Protein AF-A0A316XDL2-F1 (afdb_monomer_lite)

Sequence (112 aa):
MHILETMWGSGTSLNSFQMGIRGIIVFIIALLLIRISGRRSFGIRSPLDNIIVILVGAILSRAVVGASPFIPVVSTCLTIVVLHRLMSWIKIKRIFYNTMIDGKKIMVFKDG

Secondary structure (DSSP, 8-state):
-HHHHHHH--SS---HHHHHHHHHHHHHHHHHHHHHH-TTTTSS--HHHHHHHHHHHHHHHHHHHTSS-HHHHHHHHHHHHHHHHHHHHHHHHHHHHHHHHS----------

Structure (mmCIF, N/CA/C/O backbone):
data_AF-A0A316XDL2-F1
#
_entry.id   AF-A0A316XDL2-F1
#
loop_
_atom_site.group_PDB
_atom_site.id
_atom_site.type_symbol
_atom_site.label_atom_id
_atom_site.label_alt_id
_atom_site.label_comp_id
_atom_site.label_asym_id
_atom_site.label_entity_id
_atom_site.label_seq_id
_atom_site.pdbx_PDB_ins_code
_atom_site.Cartn_x
_atom_site.Cartn_y
_atom_site.Cartn_z
_atom_site.occupancy
_atom_site.B_iso_or_equiv
_atom_site.auth_seq_id
_atom_site.auth_comp_id
_atom_site.auth_asym_id
_atom_site.auth_atom_id
_atom_site.pdbx_PDB_model_num
ATOM 1 N N . MET A 1 1 ? 2.004 -11.818 -28.713 1.00 49.81 1 MET A N 1
ATOM 2 C CA . MET A 1 1 ? 2.842 -12.516 -27.712 1.00 49.81 1 MET A CA 1
ATOM 3 C C . MET A 1 1 ? 4.238 -11.888 -27.560 1.00 49.81 1 MET A C 1
ATOM 5 O O . MET A 1 1 ? 4.664 -11.747 -26.431 1.00 49.81 1 MET A O 1
ATOM 9 N N . HIS A 1 2 ? 4.911 -11.404 -28.619 1.00 52.47 2 HIS A N 1
ATOM 10 C CA . HIS A 1 2 ? 6.283 -10.844 -28.526 1.00 52.47 2 HIS A CA 1
ATOM 11 C C . HIS A 1 2 ? 6.435 -9.453 -27.859 1.00 52.47 2 HIS A C 1
ATOM 13 O O . HIS A 1 2 ? 7.463 -9.181 -27.250 1.00 52.47 2 HIS A O 1
ATOM 19 N N . ILE A 1 3 ? 5.431 -8.569 -27.958 1.00 57.12 3 ILE A N 1
ATOM 20 C CA . ILE A 1 3 ? 5.484 -7.193 -27.405 1.00 57.12 3 ILE A CA 1
ATOM 21 C C . ILE A 1 3 ? 5.338 -7.157 -25.877 1.00 57.12 3 ILE A C 1
ATOM 23 O O . ILE A 1 3 ? 5.888 -6.285 -25.210 1.00 57.12 3 ILE A O 1
ATOM 27 N N . LEU A 1 4 ? 4.609 -8.118 -25.306 1.00 53.19 4 LEU A N 1
ATOM 28 C CA . LEU A 1 4 ? 4.410 -8.190 -23.858 1.00 53.19 4 LEU A CA 1
ATOM 29 C C . LEU A 1 4 ? 5.682 -8.658 -23.143 1.00 53.19 4 LEU A C 1
ATOM 31 O O . LEU A 1 4 ? 5.972 -8.165 -22.059 1.00 53.19 4 LEU A O 1
ATOM 35 N N . GLU A 1 5 ? 6.482 -9.532 -23.757 1.00 54.12 5 GLU A N 1
ATOM 36 C CA . GLU A 1 5 ? 7.734 -10.003 -23.152 1.00 54.12 5 GLU A CA 1
ATOM 37 C C . GLU A 1 5 ? 8.868 -8.980 -23.237 1.00 54.12 5 GLU A C 1
ATOM 39 O O . GLU A 1 5 ? 9.645 -8.852 -22.293 1.00 54.12 5 GLU A O 1
ATOM 44 N N . THR A 1 6 ? 8.929 -8.179 -24.304 1.00 54.81 6 THR A N 1
ATOM 45 C CA . THR A 1 6 ? 9.917 -7.095 -24.417 1.00 54.81 6 THR A CA 1
ATOM 46 C C . THR A 1 6 ? 9.622 -5.938 -23.463 1.00 54.81 6 THR A C 1
ATOM 48 O O . THR A 1 6 ? 10.553 -5.371 -22.885 1.00 54.81 6 THR A O 1
ATOM 51 N N . MET A 1 7 ? 8.341 -5.615 -23.245 1.00 52.50 7 MET A N 1
ATOM 52 C CA . MET A 1 7 ? 7.939 -4.570 -22.298 1.00 52.50 7 MET A CA 1
ATOM 53 C C . MET A 1 7 ? 7.956 -5.035 -20.841 1.00 52.50 7 MET A C 1
ATOM 55 O O . MET A 1 7 ? 8.305 -4.249 -19.961 1.00 52.50 7 MET A O 1
ATOM 59 N N . TRP A 1 8 ? 7.598 -6.293 -20.565 1.00 57.03 8 TRP A N 1
ATOM 60 C CA . TRP A 1 8 ? 7.565 -6.806 -19.198 1.00 57.03 8 TRP A CA 1
ATOM 61 C C . TRP A 1 8 ? 8.921 -7.339 -18.732 1.00 57.03 8 TRP A C 1
ATOM 63 O O . TRP A 1 8 ? 9.218 -7.216 -17.548 1.00 57.03 8 TRP A O 1
ATOM 73 N N . GLY A 1 9 ? 9.756 -7.871 -19.629 1.00 55.62 9 GLY A N 1
ATOM 74 C CA . GLY A 1 9 ? 11.051 -8.477 -19.317 1.00 55.62 9 GLY A CA 1
ATOM 75 C C . GLY A 1 9 ? 10.902 -9.813 -18.582 1.00 55.62 9 GLY A C 1
ATOM 76 O O . GLY A 1 9 ? 10.561 -9.855 -17.398 1.00 55.62 9 GLY A O 1
ATOM 77 N N . SER A 1 10 ? 11.173 -10.923 -19.263 1.00 52.88 10 SER A N 1
ATOM 78 C CA . SER A 1 10 ? 11.255 -12.264 -18.675 1.00 52.88 10 SER A CA 1
ATOM 79 C C . SER A 1 10 ? 12.708 -12.585 -18.297 1.00 52.88 10 SER A C 1
ATOM 81 O O . SER A 1 10 ? 13.449 -13.167 -19.085 1.00 52.88 10 SER A O 1
ATOM 83 N N . GLY A 1 11 ? 13.145 -12.174 -17.102 1.00 58.56 11 GLY A N 1
ATOM 84 C CA . GLY A 1 11 ? 14.487 -12.494 -16.598 1.00 58.56 11 GLY A CA 1
ATOM 85 C C . GLY A 1 11 ? 14.962 -11.605 -15.447 1.00 58.56 11 GLY A C 1
ATOM 86 O O . GLY A 1 11 ? 14.366 -10.570 -15.154 1.00 58.56 11 GLY A O 1
ATOM 87 N N . THR A 1 12 ? 16.047 -12.024 -14.793 1.00 54.62 12 THR A N 1
ATOM 88 C CA . THR A 1 12 ? 16.734 -11.318 -13.692 1.00 54.62 12 THR A CA 1
ATOM 89 C C . THR A 1 12 ? 17.584 -10.129 -14.159 1.00 54.62 12 THR A C 1
ATOM 91 O O . THR A 1 12 ? 17.989 -9.309 -13.339 1.00 54.62 12 THR A O 1
ATOM 94 N N . SER A 1 13 ? 17.830 -9.991 -15.464 1.00 61.47 13 SER A N 1
ATOM 95 C CA . SER A 1 13 ? 18.559 -8.874 -16.074 1.00 61.47 13 SER A CA 1
ATOM 96 C C . SER A 1 13 ? 17.589 -7.789 -16.550 1.00 61.47 13 SER A C 1
ATOM 98 O O . SER A 1 13 ? 17.273 -7.693 -17.737 1.00 61.47 13 SER A O 1
ATOM 100 N N . LEU A 1 14 ? 17.070 -6.997 -15.612 1.00 66.81 14 LEU A N 1
ATOM 101 C CA . LEU A 1 14 ? 16.177 -5.884 -15.926 1.00 66.81 14 LEU A CA 1
ATOM 102 C C . LEU A 1 14 ? 16.990 -4.650 -16.316 1.00 66.81 14 LEU A C 1
ATOM 104 O O . LEU A 1 14 ? 17.873 -4.215 -15.581 1.00 66.81 14 LEU A O 1
ATOM 108 N N . ASN A 1 15 ? 16.659 -4.056 -17.459 1.00 80.25 15 ASN A N 1
ATOM 109 C CA . ASN A 1 15 ? 17.188 -2.747 -17.834 1.00 80.25 15 ASN A CA 1
ATOM 110 C C . ASN A 1 15 ? 16.514 -1.653 -16.973 1.00 80.25 15 ASN A C 1
ATOM 112 O O . ASN A 1 15 ? 15.344 -1.794 -16.601 1.00 80.25 15 ASN A O 1
ATOM 116 N N . SER A 1 16 ? 17.197 -0.538 -16.694 1.00 83.38 16 SER A N 1
ATOM 117 C CA . SER A 1 16 ? 16.668 0.593 -15.909 1.00 83.38 16 SER A CA 1
ATOM 118 C C . SER A 1 16 ? 15.307 1.081 -16.419 1.00 83.38 16 SER A C 1
ATOM 120 O O . SER A 1 16 ? 14.433 1.437 -15.631 1.00 83.38 16 SER A O 1
ATOM 122 N N . PHE A 1 17 ? 15.084 1.026 -17.736 1.00 82.81 17 PHE A N 1
ATOM 123 C CA . PHE A 1 17 ? 13.801 1.365 -18.357 1.00 82.81 17 PHE A CA 1
ATOM 124 C C . PHE A 1 17 ? 12.663 0.402 -17.964 1.00 82.81 17 PHE A C 1
ATOM 126 O O . PHE A 1 17 ? 11.563 0.839 -17.628 1.00 82.81 17 PHE A O 1
ATOM 133 N N . GLN A 1 18 ? 12.931 -0.908 -17.934 1.00 80.56 18 GLN A N 1
ATOM 134 C CA . GLN A 1 18 ? 11.953 -1.926 -17.528 1.00 80.56 18 GLN A CA 1
ATOM 135 C C . GLN A 1 18 ? 11.621 -1.818 -16.035 1.00 80.56 18 GLN A C 1
ATOM 137 O O . GLN A 1 18 ? 10.452 -1.905 -15.654 1.00 80.56 18 GLN A O 1
ATOM 142 N N . MET A 1 19 ? 12.627 -1.566 -15.186 1.00 85.69 19 MET A N 1
ATOM 143 C CA . MET A 1 19 ? 12.394 -1.288 -13.762 1.00 85.69 19 MET A CA 1
ATOM 144 C C . MET A 1 19 ? 11.573 -0.008 -13.566 1.00 85.69 19 MET A C 1
ATOM 146 O O . MET A 1 19 ? 10.673 0.007 -12.727 1.00 85.69 19 MET A O 1
ATOM 150 N N . GLY A 1 20 ? 11.820 1.033 -14.368 1.00 88.31 20 GLY A N 1
ATOM 151 C CA . GLY A 1 20 ? 11.044 2.275 -14.350 1.00 88.31 20 GLY A CA 1
ATOM 152 C C . GLY A 1 20 ? 9.560 2.050 -14.645 1.00 88.31 20 GLY A C 1
ATOM 153 O O . GLY A 1 20 ? 8.704 2.472 -13.867 1.00 88.31 20 GLY A O 1
ATOM 154 N N . ILE A 1 21 ? 9.243 1.311 -15.715 1.00 87.25 21 ILE A N 1
ATOM 155 C CA . ILE A 1 21 ? 7.855 0.969 -16.070 1.00 87.25 21 ILE A CA 1
ATOM 156 C C . ILE A 1 21 ? 7.184 0.162 -14.953 1.00 87.25 21 ILE A C 1
ATOM 158 O O . ILE A 1 21 ? 6.075 0.494 -14.532 1.00 87.25 21 ILE A O 1
ATOM 162 N N . ARG A 1 22 ? 7.854 -0.870 -14.422 1.00 88.19 22 ARG A N 1
ATOM 163 C CA . ARG A 1 22 ? 7.319 -1.662 -13.302 1.00 88.19 22 ARG A CA 1
ATOM 164 C C . ARG A 1 22 ? 7.084 -0.803 -12.065 1.00 88.19 22 ARG A C 1
ATOM 166 O O . ARG A 1 22 ? 6.051 -0.959 -11.422 1.00 88.19 22 ARG A O 1
ATOM 173 N N . GLY A 1 23 ? 7.987 0.128 -11.762 1.00 91.19 23 GLY A N 1
ATOM 174 C CA . GLY A 1 23 ? 7.827 1.091 -10.675 1.00 91.19 23 GLY A CA 1
ATOM 175 C C . GLY A 1 23 ? 6.556 1.929 -10.818 1.00 91.19 23 GLY A C 1
ATOM 176 O O . GLY A 1 23 ? 5.780 2.022 -9.868 1.00 91.19 23 GLY A O 1
ATOM 177 N N . ILE A 1 24 ? 6.286 2.459 -12.015 1.00 93.25 24 ILE A N 1
ATOM 178 C CA . ILE A 1 24 ? 5.061 3.227 -12.305 1.00 93.25 24 ILE A CA 1
ATOM 179 C C . ILE A 1 24 ? 3.811 2.361 -12.103 1.00 93.25 24 ILE A C 1
ATOM 181 O O . ILE A 1 24 ? 2.858 2.780 -11.446 1.00 93.25 24 ILE A O 1
ATOM 185 N N . ILE A 1 25 ? 3.816 1.132 -12.621 1.00 92.12 25 ILE A N 1
ATOM 186 C CA . ILE A 1 25 ? 2.675 0.215 -12.496 1.00 92.12 25 ILE A CA 1
ATOM 187 C C . ILE A 1 25 ? 2.439 -0.159 -11.026 1.00 92.12 25 ILE A C 1
ATOM 189 O O . ILE A 1 25 ? 1.308 -0.093 -10.542 1.00 92.12 25 ILE A O 1
ATOM 193 N N . VAL A 1 26 ? 3.497 -0.517 -10.293 1.00 93.88 26 VAL A N 1
ATOM 194 C CA . VAL A 1 26 ? 3.420 -0.853 -8.864 1.00 93.88 26 VAL A CA 1
ATOM 195 C C . VAL A 1 26 ? 2.934 0.340 -8.047 1.00 93.88 26 VAL A C 1
ATOM 197 O O . VAL A 1 26 ? 2.132 0.152 -7.136 1.00 93.88 26 VAL A O 1
ATOM 200 N N . PHE A 1 27 ? 3.347 1.561 -8.387 1.00 93.00 27 PHE A N 1
ATOM 201 C CA . PHE A 1 27 ? 2.852 2.776 -7.745 1.00 93.00 27 PHE A CA 1
ATOM 202 C C . PHE A 1 27 ? 1.338 2.949 -7.930 1.00 93.00 27 PHE A C 1
ATOM 204 O O . PHE A 1 27 ? 0.619 3.167 -6.953 1.00 93.00 27 PHE A O 1
ATOM 211 N N . ILE A 1 28 ? 0.826 2.774 -9.152 1.00 94.75 28 ILE A N 1
ATOM 212 C CA . ILE A 1 28 ? -0.621 2.829 -9.424 1.00 94.75 28 ILE A CA 1
ATOM 213 C C . ILE A 1 28 ? -1.362 1.747 -8.623 1.00 94.75 28 ILE A C 1
ATOM 215 O O . ILE A 1 28 ? -2.394 2.025 -8.009 1.00 94.75 28 ILE A O 1
ATOM 219 N N . ILE A 1 29 ? -0.822 0.527 -8.565 1.00 93.25 29 ILE A N 1
ATOM 220 C CA . ILE A 1 29 ? -1.398 -0.566 -7.769 1.00 93.25 29 ILE A CA 1
ATOM 221 C C . ILE A 1 29 ? -1.392 -0.232 -6.278 1.00 93.25 29 ILE A C 1
ATOM 223 O O . ILE A 1 29 ? -2.400 -0.443 -5.606 1.00 93.25 29 ILE A O 1
ATOM 227 N N . ALA A 1 30 ? -0.298 0.320 -5.755 1.00 91.69 30 ALA A N 1
ATOM 228 C CA . ALA A 1 30 ? -0.207 0.747 -4.365 1.00 91.69 30 ALA A CA 1
ATOM 229 C C . ALA A 1 30 ? -1.294 1.783 -4.038 1.00 91.69 30 ALA A C 1
ATOM 231 O O . ALA A 1 30 ? -1.994 1.638 -3.036 1.00 91.69 30 ALA A O 1
ATOM 232 N N . LEU A 1 31 ? -1.510 2.774 -4.912 1.00 90.56 31 LEU A N 1
ATOM 233 C CA . LEU A 1 31 ? -2.582 3.761 -4.752 1.00 90.56 31 LEU A CA 1
ATOM 234 C C . LEU A 1 31 ? -3.976 3.118 -4.735 1.00 90.56 31 LEU A C 1
ATOM 236 O O . LEU A 1 31 ? -4.811 3.484 -3.902 1.00 90.56 31 LEU A O 1
ATOM 240 N N . LEU A 1 32 ? -4.237 2.148 -5.616 1.00 91.75 32 LEU A N 1
ATOM 241 C CA . LEU A 1 32 ? -5.502 1.406 -5.630 1.00 91.75 32 LEU A CA 1
ATOM 242 C C . LEU A 1 32 ? -5.702 0.610 -4.335 1.00 91.75 32 LEU A C 1
ATOM 244 O O . LEU A 1 32 ? -6.770 0.687 -3.726 1.00 91.75 32 LEU A O 1
ATOM 248 N N . LEU A 1 33 ? -4.670 -0.097 -3.875 1.00 89.62 33 LEU A N 1
ATOM 249 C CA . LEU A 1 33 ? -4.691 -0.861 -2.628 1.00 89.62 33 LEU A CA 1
ATOM 250 C C . LEU A 1 33 ? -4.952 0.037 -1.413 1.00 89.62 33 LEU A C 1
ATOM 252 O O . LEU A 1 33 ? -5.810 -0.281 -0.590 1.00 89.62 33 LEU A O 1
ATOM 256 N N . ILE A 1 34 ? -4.296 1.196 -1.328 1.00 85.44 34 ILE A N 1
ATOM 257 C CA . ILE A 1 34 ? -4.538 2.190 -0.269 1.00 85.44 34 ILE A CA 1
ATOM 258 C C . ILE A 1 34 ? -5.993 2.669 -0.306 1.00 85.44 34 ILE A C 1
ATOM 260 O O . ILE A 1 34 ? -6.659 2.774 0.728 1.00 85.44 34 ILE A O 1
ATOM 264 N N . ARG A 1 35 ? -6.527 2.924 -1.505 1.00 85.25 35 ARG A N 1
ATOM 265 C CA . ARG A 1 35 ? -7.913 3.368 -1.676 1.00 85.25 35 ARG A CA 1
ATOM 266 C C . ARG A 1 35 ? -8.917 2.303 -1.231 1.00 85.25 35 ARG A C 1
ATOM 268 O O . ARG A 1 35 ? -9.922 2.653 -0.613 1.00 85.25 35 ARG A O 1
ATOM 275 N N . ILE A 1 36 ? -8.627 1.024 -1.476 1.00 84.44 36 ILE A N 1
ATOM 276 C CA . ILE A 1 36 ? -9.431 -0.110 -0.997 1.00 84.44 36 ILE A CA 1
ATOM 277 C C . ILE A 1 36 ? -9.306 -0.273 0.523 1.00 84.44 36 ILE A C 1
ATOM 279 O O . ILE A 1 36 ? -10.319 -0.510 1.179 1.00 84.44 36 ILE A O 1
ATOM 283 N N . SER A 1 37 ? -8.112 -0.0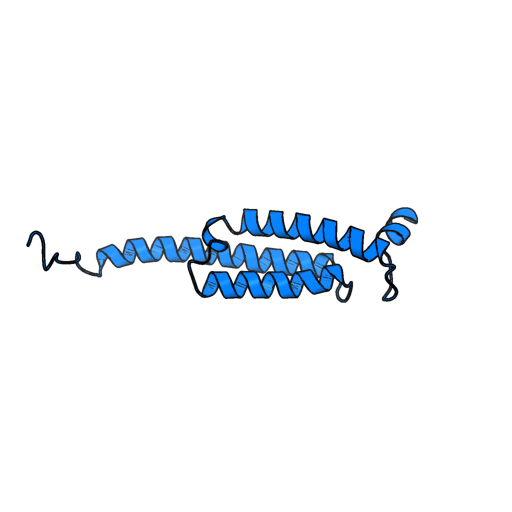98 1.095 1.00 79.75 37 SER A N 1
ATOM 284 C CA . SER A 1 37 ? -7.869 -0.179 2.547 1.00 79.75 37 SER A CA 1
ATOM 285 C C . SER A 1 37 ? -8.622 0.902 3.337 1.00 79.75 37 SER A C 1
ATOM 287 O O . SER A 1 37 ? -8.978 0.695 4.496 1.00 79.75 37 SER A O 1
ATOM 289 N N . GLY A 1 38 ? -8.946 2.028 2.695 1.00 74.44 38 GLY A N 1
ATOM 290 C CA . GLY A 1 38 ? -9.644 3.154 3.306 1.00 74.44 38 GLY A CA 1
ATOM 291 C C . GLY A 1 38 ? -8.671 4.207 3.836 1.00 74.44 38 GLY A C 1
ATOM 292 O O . GLY A 1 38 ? -7.669 3.901 4.473 1.00 74.44 38 GLY A O 1
ATOM 293 N N . ARG A 1 39 ? -8.990 5.489 3.612 1.00 64.94 39 ARG A N 1
ATOM 294 C CA . ARG A 1 39 ? -8.114 6.635 3.951 1.00 64.94 39 ARG A CA 1
ATOM 295 C C . ARG A 1 39 ? -7.715 6.706 5.432 1.00 64.94 39 ARG A C 1
ATOM 297 O O . ARG A 1 39 ? -6.699 7.303 5.765 1.00 64.94 39 ARG A O 1
ATOM 304 N N . ARG A 1 40 ? -8.512 6.101 6.321 1.00 63.56 40 ARG A N 1
ATOM 305 C CA . ARG A 1 40 ? -8.260 6.056 7.770 1.00 63.56 40 ARG A CA 1
ATOM 306 C C . ARG A 1 40 ? -7.068 5.163 8.126 1.00 63.56 40 ARG A C 1
ATOM 308 O O . ARG A 1 40 ? -6.327 5.506 9.037 1.00 63.56 40 ARG A O 1
ATOM 315 N N . SER A 1 41 ? -6.887 4.083 7.374 1.00 60.69 41 SER A N 1
ATOM 316 C CA . SER A 1 41 ? -5.885 3.034 7.572 1.00 60.69 41 SER A CA 1
ATOM 317 C C . SER A 1 41 ? -4.460 3.489 7.281 1.00 60.69 41 SER A C 1
ATOM 319 O O . SER A 1 41 ? -3.518 2.892 7.761 1.00 60.69 41 SER A O 1
ATOM 321 N N . PHE A 1 42 ? -4.282 4.543 6.486 1.00 62.16 42 PHE A N 1
ATOM 322 C CA . PHE A 1 42 ? -2.960 5.086 6.149 1.00 62.16 42 PHE A CA 1
ATOM 323 C C . PHE A 1 42 ? -2.699 6.453 6.801 1.00 62.16 42 PHE A C 1
ATOM 325 O O . PHE A 1 42 ? -1.628 7.024 6.636 1.00 62.16 42 PHE A O 1
ATOM 332 N N . GLY A 1 43 ? -3.648 6.970 7.591 1.00 61.19 43 GLY A N 1
ATOM 333 C CA . GLY A 1 43 ? -3.515 8.228 8.334 1.00 61.19 43 GLY A CA 1
ATOM 334 C C . GLY A 1 43 ? -2.782 8.106 9.677 1.00 61.19 43 GLY A C 1
ATOM 335 O O . GLY A 1 43 ? -3.026 8.942 10.542 1.00 61.19 43 GLY A O 1
ATOM 336 N N . ILE A 1 44 ? -1.963 7.058 9.863 1.00 60.47 44 ILE A N 1
ATOM 337 C CA . ILE A 1 44 ? -1.139 6.763 11.056 1.00 60.47 44 ILE A CA 1
ATOM 338 C C . ILE A 1 44 ? -1.930 6.942 12.364 1.00 60.47 44 ILE A C 1
ATOM 340 O O . ILE A 1 44 ? -1.635 7.813 13.180 1.00 60.47 44 ILE A O 1
ATOM 344 N N . ARG A 1 45 ? -2.988 6.143 12.571 1.00 61.78 45 ARG A N 1
ATOM 345 C CA . ARG A 1 45 ? -3.782 6.204 13.817 1.00 61.78 45 ARG A CA 1
ATOM 346 C C . ARG A 1 45 ? -3.736 4.936 14.669 1.00 61.78 45 ARG A C 1
ATOM 348 O O . ARG A 1 45 ? -4.141 4.997 15.826 1.00 61.78 45 ARG A O 1
ATOM 355 N N . SER A 1 46 ? -3.258 3.804 14.146 1.00 74.31 46 SER A N 1
ATOM 356 C CA . SER A 1 46 ? -3.198 2.535 14.885 1.00 74.31 46 SER A CA 1
ATOM 357 C C . SER A 1 46 ? -1.888 1.772 14.640 1.00 74.31 46 SER A C 1
ATOM 359 O O . SER A 1 46 ? -1.393 1.769 13.517 1.00 74.31 46 SER A O 1
ATOM 361 N N . PRO A 1 47 ? -1.349 1.039 15.632 1.00 79.38 47 PRO A N 1
ATOM 362 C CA . PRO A 1 47 ? -0.211 0.140 15.415 1.00 79.38 47 PRO A CA 1
ATOM 363 C C . PRO A 1 47 ? -0.438 -0.900 14.304 1.00 79.38 47 PRO A C 1
ATOM 365 O O . PRO A 1 47 ? 0.491 -1.227 13.573 1.00 79.38 47 PRO A O 1
ATOM 368 N N . LEU A 1 48 ? -1.675 -1.389 14.131 1.00 77.44 48 LEU A N 1
ATOM 369 C CA . LEU A 1 48 ? -2.004 -2.345 13.061 1.00 77.44 48 LEU A CA 1
ATOM 370 C C . LEU A 1 48 ? -1.857 -1.736 11.666 1.00 77.44 48 LEU A C 1
ATOM 372 O O . LEU A 1 48 ? -1.396 -2.404 10.746 1.00 77.44 48 LEU A O 1
ATOM 376 N N . ASP A 1 49 ? -2.237 -0.472 11.530 1.00 82.44 49 ASP A N 1
ATOM 377 C CA . ASP A 1 49 ? -2.157 0.268 10.278 1.00 82.44 49 ASP A CA 1
ATOM 378 C C . ASP A 1 49 ? -0.696 0.374 9.819 1.00 82.44 49 ASP A C 1
ATOM 380 O O . ASP A 1 49 ? -0.376 0.044 8.678 1.00 82.44 49 ASP A O 1
ATOM 384 N N . ASN A 1 50 ? 0.213 0.705 10.745 1.00 84.06 50 ASN A N 1
ATOM 385 C CA . ASN A 1 50 ? 1.651 0.769 10.471 1.00 84.06 50 ASN A CA 1
ATOM 386 C C . ASN A 1 50 ? 2.219 -0.578 10.010 1.00 84.06 50 ASN A C 1
ATOM 388 O O . ASN A 1 50 ? 2.973 -0.617 9.038 1.00 84.06 50 ASN A O 1
ATOM 392 N N . ILE A 1 51 ? 1.841 -1.682 10.667 1.00 87.62 51 ILE A N 1
ATOM 393 C CA . ILE A 1 51 ? 2.287 -3.030 10.276 1.00 87.62 51 ILE A CA 1
ATOM 394 C C . ILE A 1 51 ? 1.902 -3.317 8.823 1.00 87.62 51 ILE A C 1
ATOM 396 O O . ILE A 1 51 ? 2.708 -3.846 8.062 1.00 87.62 51 ILE A O 1
ATOM 400 N N . ILE A 1 52 ? 0.694 -2.937 8.411 1.00 88.38 52 ILE A N 1
ATOM 401 C CA . ILE A 1 52 ? 0.197 -3.214 7.062 1.00 88.38 52 ILE A CA 1
ATOM 402 C C . ILE A 1 52 ? 0.864 -2.335 6.019 1.00 88.38 52 ILE A C 1
ATOM 404 O O . ILE A 1 52 ? 1.224 -2.847 4.962 1.00 88.38 52 ILE A O 1
ATOM 408 N N . VAL A 1 53 ? 1.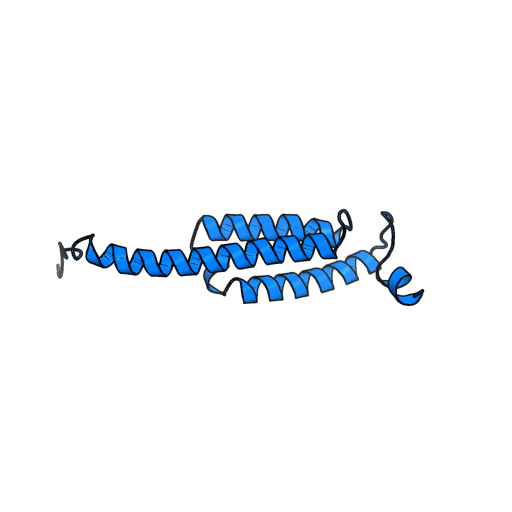070 -1.047 6.307 1.00 87.94 53 VAL A N 1
ATOM 409 C CA . VAL A 1 53 ? 1.820 -0.153 5.413 1.00 87.94 53 VAL A CA 1
ATOM 410 C C . VAL A 1 53 ? 3.206 -0.734 5.131 1.00 87.94 53 VAL A C 1
ATOM 412 O O . VAL A 1 53 ? 3.603 -0.851 3.970 1.00 87.94 53 VAL A O 1
ATOM 415 N N . ILE A 1 54 ? 3.911 -1.155 6.185 1.00 90.56 54 ILE A N 1
ATOM 416 C CA . ILE A 1 54 ? 5.253 -1.737 6.082 1.00 90.56 54 ILE A CA 1
ATOM 417 C C . ILE A 1 54 ? 5.208 -3.063 5.311 1.00 90.56 54 ILE A C 1
ATOM 419 O O . ILE A 1 54 ? 5.991 -3.262 4.384 1.00 90.56 54 ILE A O 1
ATOM 423 N N . LEU A 1 55 ? 4.271 -3.953 5.647 1.00 92.81 55 LEU A N 1
ATOM 424 C CA . LEU A 1 55 ? 4.150 -5.273 5.027 1.00 92.81 55 LEU A CA 1
ATOM 425 C C . LEU A 1 55 ? 3.812 -5.185 3.531 1.00 92.81 55 LEU A C 1
ATOM 427 O O . LEU A 1 55 ? 4.459 -5.834 2.709 1.00 92.81 55 LEU A O 1
ATOM 431 N N . VAL A 1 56 ? 2.826 -4.364 3.163 1.00 92.75 56 VAL A N 1
ATOM 432 C CA . VAL A 1 56 ? 2.422 -4.155 1.764 1.00 92.75 56 VAL A CA 1
ATOM 433 C C . VAL A 1 56 ? 3.556 -3.504 0.974 1.00 92.75 56 VAL A C 1
ATOM 435 O O . VAL A 1 56 ? 3.846 -3.946 -0.137 1.00 92.75 56 VAL A O 1
ATOM 438 N N . GLY A 1 57 ? 4.245 -2.512 1.550 1.00 92.62 57 GLY A N 1
ATOM 439 C CA . GLY A 1 57 ? 5.414 -1.889 0.926 1.00 92.62 57 GLY A CA 1
ATOM 440 C C . GLY A 1 57 ? 6.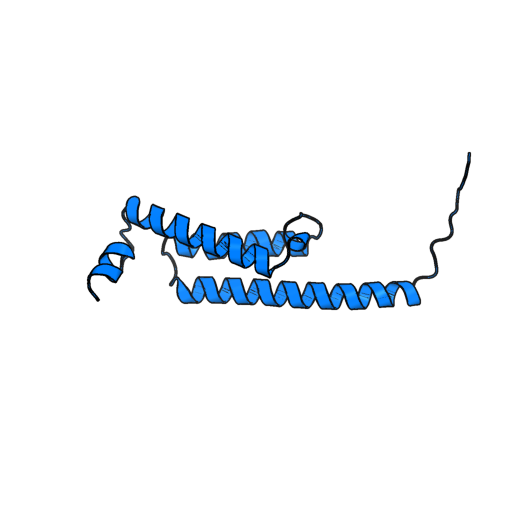547 -2.885 0.662 1.00 92.62 57 GLY A C 1
ATOM 441 O O . GLY A 1 57 ? 7.075 -2.943 -0.450 1.00 92.62 57 GLY A O 1
ATOM 442 N N . ALA A 1 58 ? 6.874 -3.727 1.647 1.00 94.06 58 ALA A N 1
ATOM 443 C CA . ALA A 1 58 ? 7.910 -4.751 1.521 1.00 94.06 58 ALA A CA 1
ATOM 444 C C . ALA A 1 58 ? 7.582 -5.782 0.428 1.00 94.06 58 ALA A C 1
ATOM 446 O O . ALA A 1 58 ? 8.445 -6.152 -0.371 1.00 94.06 58 ALA A O 1
ATOM 447 N N . ILE A 1 59 ? 6.323 -6.223 0.350 1.00 94.88 59 ILE A N 1
ATOM 448 C CA . ILE A 1 59 ? 5.884 -7.200 -0.651 1.00 94.88 59 ILE A CA 1
ATOM 449 C C . ILE A 1 59 ? 5.854 -6.575 -2.057 1.00 94.88 59 ILE A C 1
ATOM 451 O O . ILE A 1 59 ? 6.354 -7.197 -2.996 1.00 94.88 59 ILE A O 1
ATOM 455 N N . LEU A 1 60 ? 5.356 -5.341 -2.209 1.00 93.56 60 LEU A N 1
ATOM 456 C CA . LEU A 1 60 ? 5.333 -4.621 -3.492 1.00 93.56 60 LEU A CA 1
ATOM 457 C C . LEU A 1 60 ? 6.736 -4.295 -4.021 1.00 93.56 60 LEU A C 1
ATOM 459 O O . LEU A 1 60 ? 6.947 -4.353 -5.231 1.00 93.56 60 LEU A O 1
ATOM 463 N N . SER A 1 61 ? 7.710 -4.024 -3.148 1.00 93.00 61 SER A N 1
ATOM 464 C CA . SER A 1 61 ? 9.108 -3.804 -3.553 1.00 93.00 61 SER A CA 1
ATOM 465 C C . SER A 1 61 ? 9.664 -4.983 -4.369 1.00 93.00 61 SER A C 1
ATOM 467 O O . SER A 1 61 ? 10.333 -4.793 -5.388 1.00 93.00 61 SER A O 1
ATOM 469 N N . ARG A 1 62 ? 9.280 -6.222 -4.022 1.00 91.62 62 ARG A N 1
ATOM 470 C CA . ARG A 1 62 ? 9.672 -7.419 -4.788 1.00 91.62 62 ARG A CA 1
ATOM 471 C C . ARG A 1 62 ? 9.080 -7.462 -6.198 1.00 91.62 62 ARG A C 1
ATOM 473 O O . ARG A 1 62 ? 9.725 -8.006 -7.092 1.00 91.62 62 ARG A O 1
ATOM 480 N N . ALA A 1 63 ? 7.896 -6.881 -6.415 1.00 88.81 63 ALA A N 1
ATOM 481 C CA . ALA A 1 63 ? 7.318 -6.739 -7.754 1.00 88.81 63 ALA A CA 1
ATOM 482 C C . ALA A 1 63 ? 8.077 -5.710 -8.607 1.00 88.81 63 ALA A C 1
ATOM 484 O O . ALA A 1 63 ? 8.220 -5.922 -9.810 1.00 88.81 63 ALA A O 1
ATOM 485 N N . VAL A 1 64 ? 8.608 -4.640 -8.001 1.00 88.88 64 VAL A N 1
ATOM 486 C CA . VAL A 1 64 ? 9.427 -3.637 -8.710 1.00 88.88 64 VAL A CA 1
ATOM 487 C C . VAL A 1 64 ? 10.737 -4.257 -9.192 1.00 88.88 64 VAL A C 1
ATOM 489 O O . VAL A 1 64 ? 11.074 -4.159 -10.370 1.00 88.88 64 VAL A O 1
ATOM 492 N N . VAL A 1 65 ? 11.445 -4.952 -8.295 1.00 88.00 65 VAL A N 1
ATOM 493 C CA . VAL A 1 65 ? 12.747 -5.578 -8.593 1.00 88.00 65 VAL A CA 1
ATOM 494 C C . VAL A 1 65 ? 12.599 -6.863 -9.420 1.00 88.00 65 VAL A C 1
ATOM 496 O O . VAL A 1 65 ? 13.574 -7.389 -9.940 1.00 88.00 65 VAL A O 1
ATOM 499 N N . GLY A 1 66 ? 11.380 -7.386 -9.581 1.00 83.81 66 GLY A N 1
ATOM 500 C CA . GLY A 1 66 ? 11.154 -8.641 -10.300 1.00 83.81 66 GLY A CA 1
ATOM 501 C C . GLY A 1 66 ? 11.657 -9.880 -9.564 1.00 83.81 66 GLY A C 1
ATOM 502 O O . GLY A 1 66 ? 11.789 -10.933 -10.177 1.00 83.81 66 GLY A O 1
ATOM 503 N N . ALA A 1 67 ? 11.912 -9.773 -8.258 1.00 84.19 67 ALA A N 1
ATOM 504 C CA . ALA A 1 67 ? 12.367 -10.880 -7.418 1.00 84.19 67 ALA A CA 1
ATOM 505 C C . ALA A 1 67 ? 11.263 -11.921 -7.155 1.00 84.19 67 ALA A C 1
ATOM 507 O O . ALA A 1 67 ? 11.504 -12.973 -6.567 1.00 84.19 67 ALA A O 1
ATOM 508 N N . SER A 1 68 ? 10.015 -11.618 -7.512 1.00 86.19 68 SER A N 1
ATOM 509 C CA . SER A 1 68 ? 8.878 -12.523 -7.358 1.00 86.19 68 SER A CA 1
ATOM 510 C C . SER A 1 68 ? 7.861 -12.307 -8.483 1.00 86.19 68 SER A C 1
ATOM 512 O O . SER A 1 68 ? 7.759 -11.190 -8.999 1.00 86.19 68 SER A O 1
ATOM 514 N N . PRO A 1 69 ? 7.082 -13.340 -8.858 1.00 85.81 69 PRO A N 1
ATOM 515 C CA . PRO A 1 69 ? 6.046 -13.207 -9.875 1.00 85.81 69 PRO A CA 1
ATOM 516 C C . PRO A 1 69 ? 5.018 -12.133 -9.499 1.00 85.81 69 PRO A C 1
ATOM 518 O O . PRO A 1 69 ? 4.508 -12.101 -8.379 1.00 85.81 69 PRO A O 1
ATOM 521 N N . PHE A 1 70 ? 4.688 -11.264 -10.451 1.00 86.00 70 PHE A N 1
ATOM 522 C CA . PHE A 1 70 ? 3.893 -10.062 -10.194 1.00 86.00 70 PHE A CA 1
ATOM 523 C C . PHE A 1 70 ? 2.461 -10.351 -9.735 1.00 86.00 70 PHE A C 1
ATOM 525 O O . PHE A 1 70 ? 2.003 -9.787 -8.745 1.00 86.00 70 PHE A O 1
ATOM 532 N N . ILE A 1 71 ? 1.763 -11.257 -10.426 1.00 88.12 71 ILE A N 1
ATOM 533 C CA . ILE A 1 71 ? 0.358 -11.577 -10.139 1.00 88.12 71 ILE A CA 1
ATOM 534 C C . ILE A 1 71 ? 0.194 -12.120 -8.703 1.00 88.12 71 ILE A C 1
ATOM 536 O O . ILE A 1 71 ? -0.615 -11.555 -7.965 1.00 88.12 71 ILE A O 1
ATOM 540 N N . PRO A 1 72 ? 0.988 -13.116 -8.246 1.00 90.62 72 PRO A N 1
ATOM 541 C CA . PRO A 1 72 ? 0.976 -13.561 -6.849 1.00 90.62 72 PRO A CA 1
ATOM 542 C C . PRO A 1 72 ? 1.301 -12.472 -5.818 1.00 90.62 72 PRO A C 1
ATOM 544 O O . PRO A 1 72 ? 0.716 -12.444 -4.735 1.00 90.62 72 PRO A O 1
ATOM 547 N N . VAL A 1 73 ? 2.235 -11.565 -6.122 1.00 93.06 73 VAL A N 1
ATOM 548 C CA . VAL A 1 73 ? 2.590 -10.456 -5.219 1.00 93.06 73 VAL A CA 1
ATOM 549 C C . VAL A 1 73 ? 1.397 -9.517 -5.032 1.00 93.06 73 VAL A C 1
ATOM 551 O O . VAL A 1 73 ? 1.032 -9.190 -3.902 1.00 93.06 73 VAL A O 1
ATOM 554 N N . VAL A 1 74 ? 0.745 -9.131 -6.130 1.00 92.44 74 VAL A N 1
ATOM 555 C CA . VAL A 1 74 ? -0.418 -8.235 -6.104 1.00 92.44 74 VAL A CA 1
ATOM 556 C C . VAL A 1 74 ? -1.617 -8.901 -5.425 1.00 92.44 74 VAL A C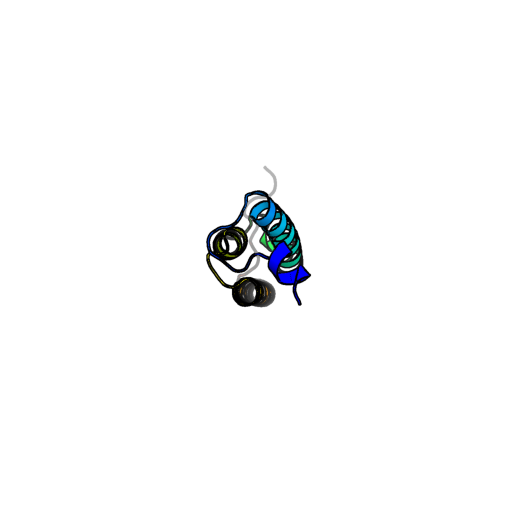 1
ATOM 558 O O . VAL A 1 74 ? -2.273 -8.259 -4.604 1.00 92.44 74 VAL A O 1
ATOM 561 N N . SER A 1 75 ? -1.883 -10.186 -5.691 1.00 93.62 75 SER A N 1
ATOM 562 C CA . SER A 1 75 ? -2.976 -10.922 -5.037 1.00 93.62 75 SER A CA 1
ATOM 563 C C . SER A 1 75 ? -2.757 -11.073 -3.528 1.00 93.62 75 SER A C 1
ATOM 565 O O . SER A 1 75 ? -3.703 -10.945 -2.745 1.00 93.62 75 SER A O 1
ATOM 567 N N . THR A 1 76 ? -1.508 -11.274 -3.099 1.00 94.69 76 THR A N 1
ATOM 568 C CA . THR A 1 76 ? -1.139 -11.324 -1.678 1.00 94.69 76 THR A CA 1
ATOM 569 C C . THR A 1 76 ? -1.395 -9.976 -1.008 1.00 94.69 76 THR A C 1
ATOM 571 O O . THR A 1 76 ? -2.075 -9.916 0.017 1.00 94.69 76 THR A O 1
ATOM 574 N N . CYS A 1 77 ? -0.928 -8.876 -1.611 1.00 94.19 77 CYS A N 1
ATOM 575 C CA . CYS A 1 77 ? -1.188 -7.530 -1.098 1.00 94.19 77 CYS A CA 1
ATOM 576 C C . CYS A 1 77 ? -2.688 -7.219 -1.020 1.00 94.19 77 CYS A C 1
ATOM 578 O O . CYS A 1 77 ? -3.150 -6.666 -0.023 1.00 94.19 77 CYS A O 1
ATOM 580 N N . LEU A 1 78 ? -3.460 -7.610 -2.038 1.00 93.81 78 LEU A N 1
ATOM 581 C CA . LEU A 1 78 ? -4.911 -7.441 -2.049 1.00 93.81 78 LEU A CA 1
ATOM 582 C C . LEU A 1 78 ? -5.574 -8.199 -0.892 1.00 93.81 78 LEU A C 1
ATOM 584 O O . LEU A 1 78 ? -6.413 -7.636 -0.192 1.00 93.81 78 LEU A O 1
ATOM 588 N N . THR A 1 79 ? -5.158 -9.443 -0.650 1.00 94.19 79 THR A N 1
ATOM 589 C CA . THR A 1 79 ? -5.677 -10.275 0.446 1.00 94.19 79 THR A CA 1
ATOM 590 C C . THR A 1 79 ? -5.423 -9.623 1.806 1.00 94.19 79 THR A C 1
ATOM 592 O O . THR A 1 79 ? -6.339 -9.518 2.622 1.00 94.19 79 THR A O 1
ATOM 595 N N . ILE A 1 80 ? -4.208 -9.111 2.030 1.00 91.88 80 ILE A N 1
ATOM 596 C CA . ILE A 1 80 ? -3.833 -8.404 3.266 1.00 91.88 80 ILE A CA 1
ATOM 597 C C . ILE A 1 80 ? -4.703 -7.157 3.467 1.00 91.88 80 ILE A C 1
ATOM 599 O O . ILE A 1 80 ? -5.233 -6.931 4.556 1.00 91.88 80 ILE A O 1
ATOM 603 N N . VAL A 1 81 ? -4.888 -6.357 2.414 1.00 90.62 81 VAL A N 1
ATOM 604 C CA . VAL A 1 81 ? -5.697 -5.132 2.461 1.00 90.62 81 VAL A CA 1
ATOM 605 C C . VAL A 1 81 ? -7.170 -5.429 2.751 1.00 90.62 81 VAL A C 1
ATOM 607 O O . VAL A 1 81 ? -7.795 -4.731 3.553 1.00 90.62 81 VAL A O 1
ATOM 610 N N . VAL A 1 82 ? -7.732 -6.468 2.131 1.00 90.38 82 VAL A N 1
ATOM 611 C CA . VAL A 1 82 ? -9.115 -6.895 2.385 1.00 90.38 82 VAL A CA 1
ATOM 612 C C . VAL A 1 82 ? -9.270 -7.368 3.827 1.00 90.38 82 VAL A C 1
ATOM 614 O O . VAL A 1 82 ? -10.204 -6.942 4.508 1.00 90.38 82 VAL A O 1
ATOM 617 N N . LEU A 1 83 ? -8.335 -8.180 4.325 1.00 89.00 83 LEU A N 1
ATOM 618 C CA . LEU A 1 83 ? -8.355 -8.656 5.706 1.00 89.00 83 LEU A CA 1
ATOM 619 C C . LEU A 1 83 ? -8.300 -7.492 6.700 1.00 89.00 83 LEU A C 1
ATOM 621 O O . LEU A 1 83 ? -9.088 -7.446 7.645 1.00 89.00 83 LEU A O 1
ATOM 625 N N . HIS A 1 84 ? -7.436 -6.507 6.455 1.00 86.38 84 HIS A N 1
ATOM 626 C CA . HIS A 1 84 ? -7.375 -5.301 7.278 1.00 86.38 84 HIS A CA 1
ATOM 627 C C . HIS A 1 84 ? -8.698 -4.543 7.304 1.00 86.38 84 HIS A C 1
ATOM 629 O O . HIS A 1 84 ? -9.179 -4.163 8.375 1.00 86.38 84 HIS A O 1
ATOM 635 N N . ARG A 1 85 ? -9.325 -4.367 6.137 1.00 84.25 85 ARG A N 1
ATOM 636 C CA . ARG A 1 85 ? -10.618 -3.692 6.038 1.00 84.25 85 ARG A CA 1
ATOM 637 C C . ARG A 1 85 ? -11.690 -4.431 6.835 1.00 84.25 85 ARG A C 1
ATOM 639 O O . ARG A 1 85 ? -12.411 -3.785 7.597 1.00 84.25 85 ARG A O 1
ATOM 646 N N . LEU A 1 86 ? -11.740 -5.760 6.748 1.00 85.25 86 LEU A N 1
ATOM 647 C CA . LEU A 1 86 ? -12.647 -6.587 7.551 1.00 85.25 86 LEU A CA 1
ATOM 648 C C . LEU A 1 86 ? -12.397 -6.409 9.055 1.00 85.25 86 LEU A C 1
ATOM 650 O O . LEU A 1 86 ? -13.338 -6.176 9.815 1.00 85.25 86 LEU A O 1
ATOM 654 N N . MET A 1 87 ? -11.136 -6.430 9.491 1.00 81.19 87 MET A N 1
ATOM 655 C CA . MET A 1 87 ? -10.780 -6.201 10.894 1.00 81.19 87 MET A CA 1
ATOM 656 C C . MET A 1 87 ? -11.187 -4.803 11.372 1.00 81.19 87 MET A C 1
ATOM 658 O O . MET A 1 87 ? -11.703 -4.657 12.483 1.00 81.19 87 MET A O 1
ATOM 662 N N . SER A 1 88 ? -10.996 -3.773 10.542 1.00 77.44 88 SER A N 1
ATOM 663 C CA . SER A 1 88 ? -11.394 -2.402 10.874 1.00 77.44 88 SER A CA 1
ATOM 664 C C . SER A 1 88 ? -12.914 -2.275 11.047 1.00 77.44 88 SER A C 1
ATOM 666 O O . SER A 1 88 ? -13.371 -1.639 11.998 1.00 77.44 88 SER A O 1
ATOM 668 N N . TRP A 1 89 ? -13.704 -2.959 10.212 1.00 75.19 89 TRP A N 1
ATOM 669 C CA . TRP A 1 89 ? -15.160 -3.019 10.343 1.00 75.19 89 TRP A CA 1
ATOM 670 C C . TRP A 1 89 ? -15.611 -3.751 11.612 1.00 75.19 89 TRP A C 1
ATOM 672 O O . TRP A 1 89 ? -16.494 -3.261 12.318 1.00 75.19 89 TRP A O 1
ATOM 682 N N . ILE A 1 90 ? -14.973 -4.872 11.961 1.00 76.19 90 ILE A N 1
ATOM 683 C CA . ILE A 1 90 ? -15.288 -5.619 13.190 1.00 76.19 90 ILE A CA 1
ATOM 684 C C . ILE A 1 90 ? -14.960 -4.788 14.441 1.00 76.19 90 ILE A C 1
ATOM 686 O O . ILE A 1 90 ? -15.757 -4.747 15.383 1.00 76.19 90 ILE A O 1
ATOM 690 N N . LYS A 1 91 ? -13.822 -4.076 14.451 1.00 68.06 91 LYS A N 1
ATOM 691 C CA . LYS A 1 91 ? -13.437 -3.191 15.565 1.00 68.06 91 LYS A CA 1
ATOM 692 C C . LYS A 1 91 ? -14.426 -2.044 15.779 1.00 68.06 91 LYS A C 1
ATOM 694 O 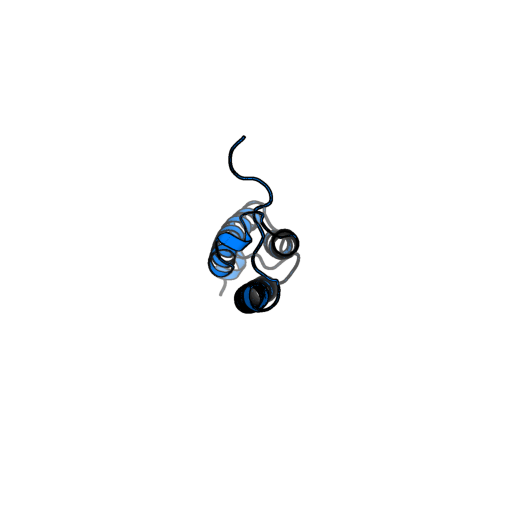O . LYS A 1 91 ? -14.733 -1.737 16.928 1.00 68.06 91 LYS A O 1
ATOM 699 N N . ILE A 1 92 ? -14.956 -1.444 14.709 1.00 59.47 92 ILE A N 1
ATOM 700 C CA . ILE A 1 92 ? -15.991 -0.397 14.812 1.00 59.47 92 ILE A CA 1
ATOM 701 C C . ILE A 1 92 ? -17.251 -0.952 15.487 1.00 59.47 92 ILE A C 1
ATOM 703 O O . ILE A 1 92 ? -17.800 -0.302 16.376 1.00 59.47 92 ILE A O 1
ATOM 707 N N . LYS A 1 93 ? -17.657 -2.182 15.142 1.00 59.44 93 LYS A N 1
ATOM 708 C CA . LYS A 1 93 ? -18.782 -2.857 15.804 1.00 59.44 93 LYS A CA 1
ATOM 709 C C . LYS A 1 93 ? -18.517 -3.055 17.3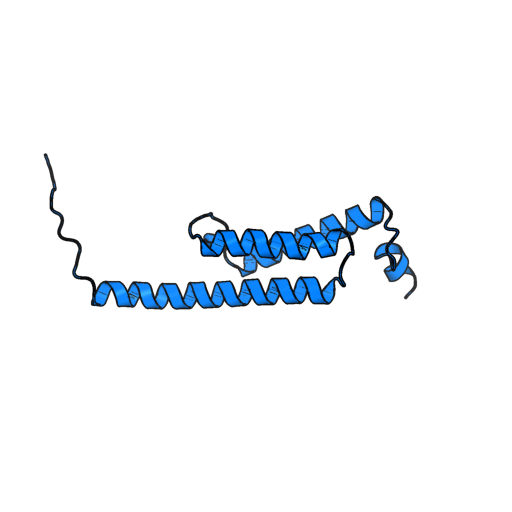01 1.00 59.44 93 LYS A C 1
ATOM 711 O O . LYS A 1 93 ? -19.388 -2.761 18.109 1.00 59.44 93 LYS A O 1
ATOM 716 N N . ARG A 1 94 ? -17.311 -3.491 17.691 1.00 53.53 94 ARG A N 1
ATOM 717 C CA . ARG A 1 94 ? -16.957 -3.719 19.107 1.00 53.53 94 ARG A CA 1
ATOM 718 C C . ARG A 1 94 ? -16.771 -2.445 19.940 1.00 53.53 94 ARG A C 1
ATOM 720 O O . ARG A 1 94 ? -17.144 -2.471 21.102 1.00 53.53 94 ARG A O 1
ATOM 727 N N . ILE A 1 95 ? -16.271 -1.335 19.389 1.00 52.62 95 ILE A N 1
ATOM 728 C CA . ILE A 1 95 ? -16.229 -0.042 20.111 1.00 52.62 95 ILE A CA 1
ATOM 729 C C . ILE A 1 95 ? -17.640 0.466 20.435 1.00 52.62 95 ILE A C 1
ATOM 731 O O . ILE A 1 95 ? -17.864 1.000 21.520 1.00 52.62 95 ILE A O 1
ATOM 735 N N . PHE A 1 96 ? -18.606 0.244 19.537 1.00 50.12 96 PHE A N 1
ATOM 736 C CA . PHE A 1 96 ? -20.004 0.565 19.820 1.00 50.12 96 PHE A CA 1
ATOM 737 C C . PHE A 1 96 ? -20.533 -0.254 21.011 1.00 50.12 96 PHE A C 1
ATOM 739 O O . PHE A 1 96 ? -21.143 0.308 21.915 1.00 50.12 96 PHE A O 1
ATOM 746 N N . TYR A 1 97 ? -20.192 -1.547 21.089 1.00 45.09 97 TYR A N 1
ATOM 747 C CA . TYR A 1 97 ? -20.505 -2.380 22.260 1.00 45.09 97 TYR A CA 1
ATOM 748 C C . TYR A 1 97 ? -19.731 -1.985 23.526 1.00 45.09 97 TYR A C 1
ATOM 750 O O . TYR A 1 97 ? -20.269 -2.101 24.622 1.00 45.09 97 TYR A O 1
ATOM 758 N N . ASN A 1 98 ? -18.508 -1.465 23.403 1.00 45.84 98 ASN A N 1
ATOM 759 C CA . ASN A 1 98 ? -17.705 -1.063 24.559 1.00 45.84 98 ASN A CA 1
ATOM 760 C C . ASN A 1 98 ? -18.281 0.169 25.282 1.00 45.84 98 ASN A C 1
ATOM 762 O O . ASN A 1 98 ? -18.059 0.343 26.472 1.00 45.84 98 ASN A O 1
ATOM 766 N N . THR A 1 99 ? -19.094 0.984 24.598 1.00 53.59 99 THR A N 1
ATOM 767 C CA . THR A 1 99 ? -19.813 2.119 25.220 1.00 53.59 99 THR A CA 1
ATOM 768 C C . THR A 1 99 ? -21.043 1.670 26.021 1.00 53.59 99 THR A C 1
ATOM 770 O O . THR A 1 99 ? -21.627 2.461 26.755 1.00 53.59 99 THR A O 1
ATOM 773 N N . MET A 1 100 ? -21.464 0.410 25.870 1.00 52.12 100 MET A N 1
ATOM 774 C CA . MET A 1 100 ? -22.603 -0.153 26.596 1.00 52.12 100 MET A CA 1
ATOM 775 C C . MET A 1 100 ? -22.180 -0.839 27.904 1.00 52.12 100 MET A C 1
ATOM 777 O O . MET A 1 100 ? -23.035 -1.097 28.745 1.00 52.12 100 MET A O 1
ATOM 781 N N . ILE A 1 101 ? -20.880 -1.112 28.081 1.00 52.47 101 ILE A N 1
ATOM 782 C CA . ILE A 1 101 ? -20.330 -1.840 29.237 1.00 52.47 101 ILE A CA 1
ATOM 783 C C . ILE A 1 101 ? -19.379 -0.957 30.060 1.00 52.47 101 ILE A C 1
ATOM 785 O O . ILE A 1 101 ? -19.432 -1.005 31.287 1.00 52.47 101 ILE A O 1
ATOM 789 N N . ASP A 1 102 ? -18.590 -0.080 29.430 1.00 49.53 102 ASP A N 1
ATOM 790 C CA . ASP A 1 102 ? -17.784 0.901 30.161 1.00 49.53 102 ASP A CA 1
ATOM 791 C C . ASP A 1 102 ? -18.640 2.140 30.451 1.00 49.53 102 ASP A C 1
ATOM 793 O O . ASP A 1 102 ? -18.920 2.953 29.566 1.00 49.53 102 ASP A O 1
ATOM 797 N N . GLY A 1 103 ? -19.101 2.254 31.699 1.00 55.12 103 GLY A N 1
ATOM 798 C CA . GLY A 1 103 ? -19.907 3.368 32.194 1.00 55.12 103 GLY A CA 1
ATOM 799 C C . GLY A 1 103 ? -19.393 4.740 31.737 1.00 55.12 103 GLY A C 1
ATOM 800 O O . GLY A 1 103 ? -18.190 4.983 31.622 1.00 55.12 103 GLY A O 1
ATOM 801 N N . LYS A 1 104 ? -20.340 5.645 31.454 1.00 57.28 104 LYS A N 1
ATOM 802 C CA . LYS A 1 104 ? -20.083 7.018 30.996 1.00 57.28 104 LYS A CA 1
ATOM 803 C C . LYS A 1 104 ? -18.941 7.657 31.794 1.00 57.28 104 LYS A C 1
ATOM 805 O O . LYS A 1 104 ? -18.990 7.694 33.020 1.00 57.28 104 LYS A O 1
ATOM 810 N N . LYS A 1 105 ? -17.953 8.214 31.085 1.00 57.03 105 LYS A N 1
ATOM 811 C CA . LYS A 1 105 ? -16.891 9.037 31.680 1.00 57.03 105 LYS A CA 1
ATOM 812 C C . LYS A 1 105 ? -17.521 10.116 32.568 1.00 57.03 105 LYS A C 1
ATOM 814 O O . LYS A 1 105 ? -18.245 10.973 32.063 1.00 57.03 105 LYS A O 1
ATOM 819 N N . ILE A 1 106 ? -17.245 10.063 33.868 1.00 64.44 106 ILE A N 1
ATOM 820 C CA . ILE A 1 106 ? -17.618 11.110 34.819 1.00 64.44 106 ILE A CA 1
ATOM 821 C C . ILE A 1 106 ? -16.639 12.265 34.611 1.00 64.44 106 ILE A C 1
ATOM 823 O O . ILE A 1 106 ? -15.423 12.088 34.658 1.00 64.44 106 ILE A O 1
ATOM 827 N N . MET A 1 107 ? -17.178 13.442 34.313 1.00 70.19 107 MET A N 1
ATOM 828 C CA . MET A 1 107 ? -16.416 14.679 34.201 1.00 70.19 107 MET A CA 1
ATOM 829 C C . MET A 1 107 ? -16.027 15.120 35.614 1.00 70.19 107 MET A C 1
ATOM 831 O O . MET A 1 107 ? -16.876 15.580 36.367 1.00 70.19 107 MET A O 1
ATOM 835 N N . VAL A 1 108 ? -14.761 14.913 35.984 1.00 68.75 108 VAL A N 1
ATOM 836 C CA . VAL A 1 108 ? -14.250 15.203 37.338 1.00 68.75 108 VAL A CA 1
ATOM 837 C C . VAL A 1 108 ? -13.964 16.695 37.533 1.00 68.75 108 VAL A C 1
ATOM 839 O O . VAL A 1 108 ? -13.943 17.172 38.660 1.00 68.75 108 VAL A O 1
ATOM 842 N N . PHE A 1 109 ? -13.792 17.454 36.449 1.00 64.88 109 PHE A N 1
ATOM 843 C CA . PHE A 1 109 ? -13.603 18.896 36.533 1.00 64.88 109 PHE A CA 1
ATOM 844 C C . PHE A 1 109 ? -14.216 19.601 35.331 1.00 64.88 109 PHE A C 1
ATOM 846 O O . PHE A 1 109 ? -13.944 19.242 34.180 1.00 64.88 109 PHE A O 1
ATOM 853 N N . LYS A 1 110 ? -15.051 20.595 35.619 1.00 62.75 110 LYS A N 1
ATOM 854 C CA . LYS A 1 110 ? -15.579 21.542 34.651 1.00 62.75 110 LYS A CA 1
ATOM 855 C C . LYS A 1 110 ? -15.630 22.901 35.325 1.00 62.75 110 LYS A C 1
ATOM 857 O O . LYS A 1 110 ? -16.286 23.024 36.352 1.00 62.75 110 LYS A O 1
ATOM 862 N N . ASP A 1 111 ? -14.974 23.848 34.666 1.00 52.75 111 ASP A N 1
ATOM 863 C CA . ASP A 1 111 ? -14.782 25.236 35.075 1.00 52.75 111 ASP A CA 1
ATOM 864 C C . ASP A 1 111 ? -13.886 25.378 36.320 1.00 52.75 111 ASP A C 1
ATOM 866 O O . ASP A 1 111 ? -14.036 24.651 37.295 1.00 52.75 111 ASP A O 1
ATOM 870 N N . GLY A 1 112 ? -12.887 26.261 36.197 1.00 57.44 112 GLY A N 1
ATOM 871 C CA . GLY A 1 112 ? -11.895 26.604 37.225 1.00 57.44 112 GLY A CA 1
ATOM 872 C C . GLY A 1 112 ? -12.500 26.856 38.597 1.00 57.44 112 GLY A C 1
ATOM 873 O O . GLY A 1 112 ? -13.478 27.633 38.638 1.00 57.44 112 GLY A O 1
#

Radius of gyration: 20.99 Å; chains: 1; bounding box: 41×40×66 Å

pLDDT: mean 76.08, std 15.81, range [45.09, 94.88]

Organism: NCBI:txid475075

Foldseek 3Di:
DVVCCVLCPDDLDDDPNSLVVQVVVLVVLVVVLCVLLPVVLCPPDDPVSVVLVVVLVVLSVCSSSVVDDNVVSSVVNNVSSVVNSVVVVVVVVVVVVVPVVPDDDDDPDDDD